Protein AF-A0AAW2TQL3-F1 (afdb_monomer)

InterPro domains:
  IPR036396 Cytochrome P450 superfamily [G3DSA:1.10.630.10] (1-137)
  IPR036396 Cytochrome P450 superfamily [SSF48264] (4-116)

Nearest PDB structures (foldseek):
  2e9x-assembly1_A  TM=3.201E-01  e=4.290E+00  Homo sapiens

Mean predicted aligned error: 8.82 Å

Structure (mmCIF, N/CA/C/O backbone):
data_AF-A0AAW2TQL3-F1
#
_entry.id   AF-A0AAW2TQL3-F1
#
loop_
_atom_site.group_PDB
_atom_site.id
_atom_site.type_symbol
_atom_site.label_atom_id
_atom_site.label_alt_id
_atom_site.label_comp_id
_atom_site.label_asym_id
_atom_site.label_entity_id
_atom_site.label_seq_id
_atom_site.pdbx_PDB_ins_code
_atom_site.Cartn_x
_atom_site.Cartn_y
_atom_site.Cartn_z
_atom_site.occupancy
_atom_site.B_iso_or_equiv
_atom_site.auth_seq_id
_atom_site.auth_comp_id
_atom_site.auth_asym_id
_atom_site.auth_atom_id
_atom_site.pdbx_PDB_model_num
ATOM 1 N N . MET A 1 1 ? 2.592 14.105 8.528 1.00 55.38 1 MET A N 1
ATOM 2 C CA . MET A 1 1 ? 2.574 13.918 9.997 1.00 55.38 1 MET A CA 1
ATOM 3 C C . MET A 1 1 ? 1.301 14.499 10.613 1.00 55.38 1 MET A C 1
ATOM 5 O O . MET A 1 1 ? 0.636 13.774 11.340 1.00 55.38 1 MET A O 1
ATOM 9 N N . GLU A 1 2 ? 0.898 15.726 10.249 1.00 66.50 2 GLU A N 1
ATOM 10 C CA . GLU A 1 2 ? -0.347 16.368 10.729 1.00 66.50 2 GLU A CA 1
ATOM 11 C C . GLU A 1 2 ? -1.609 15.514 10.580 1.00 66.50 2 GLU A C 1
ATOM 13 O O . GLU A 1 2 ? -2.335 15.351 11.555 1.00 66.50 2 GLU A O 1
ATOM 18 N N . ASN A 1 3 ? -1.836 14.885 9.420 1.00 75.50 3 ASN A N 1
ATOM 19 C CA . ASN A 1 3 ? -3.032 14.054 9.219 1.00 75.50 3 ASN A CA 1
ATOM 20 C C . ASN A 1 3 ? -3.151 12.888 10.218 1.00 75.50 3 ASN A C 1
ATOM 22 O O . ASN A 1 3 ? -4.260 12.509 10.577 1.00 75.50 3 ASN A O 1
ATOM 26 N N . HIS A 1 4 ? -2.036 12.321 10.695 1.00 80.69 4 HIS A N 1
ATOM 27 C CA . HIS A 1 4 ? -2.084 11.205 11.646 1.00 80.69 4 HIS A CA 1
ATOM 28 C C . HIS A 1 4 ? -2.408 11.674 13.065 1.00 80.69 4 HIS A C 1
ATOM 30 O O . HIS A 1 4 ? -3.177 11.014 13.755 1.00 80.69 4 HIS A O 1
ATOM 36 N N . MET A 1 5 ? -1.850 12.813 13.487 1.00 83.19 5 MET A N 1
ATOM 37 C CA . MET A 1 5 ? -2.136 13.390 14.803 1.00 83.19 5 MET A CA 1
ATOM 38 C C . MET A 1 5 ? -3.568 13.920 14.874 1.00 83.19 5 MET A C 1
ATOM 40 O O . MET A 1 5 ? -4.275 13.657 15.844 1.00 83.19 5 MET A O 1
ATOM 44 N N . LYS A 1 6 ? -4.019 14.590 13.807 1.00 86.44 6 LYS A N 1
ATOM 45 C CA . LYS A 1 6 ? -5.390 15.083 13.689 1.00 86.44 6 LYS A CA 1
ATOM 46 C C . LYS A 1 6 ? -6.408 13.951 13.835 1.00 86.44 6 LYS A C 1
ATOM 48 O O . LYS A 1 6 ? -7.356 14.084 14.592 1.00 86.44 6 LYS A O 1
ATOM 53 N N . ARG A 1 7 ? -6.151 12.793 13.216 1.00 82.81 7 ARG A N 1
ATOM 54 C CA . ARG A 1 7 ? -7.020 11.613 13.343 1.00 82.81 7 ARG A CA 1
ATOM 55 C C . ARG A 1 7 ? -7.173 11.124 14.789 1.00 82.81 7 ARG A C 1
ATOM 57 O O . ARG A 1 7 ? -8.280 10.782 15.187 1.00 82.81 7 ARG A O 1
ATOM 64 N N . LEU A 1 8 ? -6.087 11.108 15.568 1.00 87.00 8 LEU A N 1
ATOM 65 C CA . LEU A 1 8 ? -6.125 10.711 16.984 1.00 87.00 8 LEU A CA 1
ATOM 66 C C . LEU A 1 8 ? -6.941 11.702 17.820 1.00 87.00 8 LEU A C 1
ATOM 68 O O . LEU A 1 8 ? -7.726 11.289 18.670 1.00 87.00 8 LEU A O 1
ATOM 72 N N . GLN A 1 9 ? -6.755 13.000 17.571 1.00 87.94 9 GLN A N 1
ATOM 73 C CA . GLN A 1 9 ? -7.495 14.063 18.251 1.00 87.94 9 GLN A CA 1
ATOM 74 C C . GLN A 1 9 ? -8.990 13.994 17.916 1.00 87.94 9 GLN A C 1
ATOM 76 O O . GLN A 1 9 ? -9.813 13.993 18.827 1.00 87.94 9 GLN A O 1
ATOM 81 N N . ASP A 1 10 ? -9.333 13.837 16.636 1.00 89.12 10 ASP A N 1
ATOM 82 C CA . ASP A 1 10 ? -10.717 13.720 16.170 1.00 89.12 10 ASP A CA 1
ATOM 83 C C . ASP A 1 10 ? -11.418 12.482 16.767 1.00 89.12 10 ASP A C 1
ATOM 85 O O . ASP A 1 10 ? -12.587 12.545 17.155 1.00 89.12 10 ASP A O 1
ATOM 89 N N . GLU A 1 11 ? -10.719 11.346 16.876 1.00 87.50 11 GLU A N 1
ATOM 90 C CA . GLU A 1 11 ? -11.252 10.129 17.503 1.00 87.50 11 GLU A CA 1
ATOM 91 C C . GLU A 1 11 ? -11.466 10.307 19.010 1.00 87.50 11 GLU A C 1
ATOM 93 O O . GLU A 1 11 ? -12.553 10.003 19.510 1.00 87.50 11 GLU A O 1
ATOM 98 N N . ALA A 1 12 ? -10.477 10.872 19.710 1.00 90.94 12 ALA A N 1
ATOM 99 C CA . ALA A 1 12 ? -10.568 11.167 21.136 1.00 90.94 12 ALA A CA 1
ATOM 100 C C . ALA A 1 12 ? -11.747 12.101 21.440 1.00 90.94 12 ALA A C 1
ATOM 102 O O . ALA A 1 12 ? -12.523 11.833 22.355 1.00 90.94 12 ALA A O 1
ATOM 103 N N . SER A 1 13 ? -11.921 13.165 20.650 1.00 91.56 13 SER A N 1
ATOM 104 C CA . SER A 1 13 ? -13.021 14.118 20.815 1.00 91.56 13 SER A CA 1
ATOM 105 C C . SER A 1 13 ? -14.392 13.511 20.523 1.00 91.56 13 SER A C 1
ATOM 107 O O . SER A 1 13 ? -15.374 13.909 21.142 1.00 91.56 13 SER A O 1
ATOM 109 N N . ARG A 1 14 ? -14.485 12.554 19.592 1.00 91.00 14 ARG A N 1
ATOM 110 C CA . ARG A 1 14 ? -15.765 11.950 19.196 1.00 91.00 14 ARG A CA 1
ATOM 111 C C . ARG A 1 14 ? -16.207 10.806 20.108 1.00 91.00 14 ARG A C 1
ATOM 113 O O . ARG A 1 14 ? -17.403 10.656 20.336 1.00 91.00 14 ARG A O 1
ATOM 120 N N . VAL A 1 15 ? -15.275 9.969 20.562 1.00 90.31 15 VAL A N 1
ATOM 121 C CA . VAL A 1 15 ? -15.586 8.695 21.244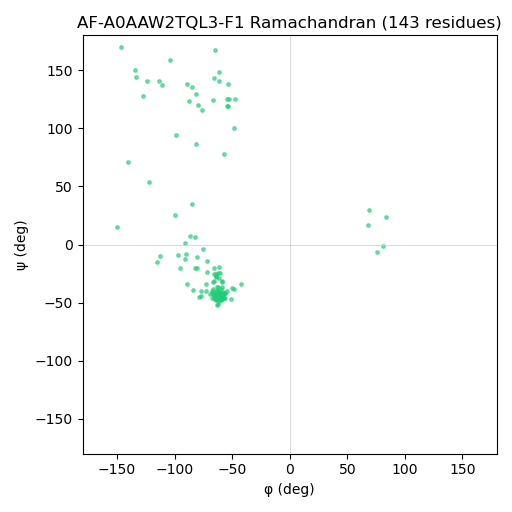 1.00 90.31 15 VAL A CA 1
ATOM 122 C C . VAL A 1 15 ? -15.127 8.692 22.710 1.00 90.31 15 VAL A C 1
ATOM 124 O O . VAL A 1 15 ? -15.561 7.853 23.493 1.00 90.31 15 VAL A O 1
ATOM 127 N N . GLY A 1 16 ? -14.274 9.638 23.115 1.00 90.75 16 GLY A N 1
ATOM 128 C CA . GLY A 1 16 ? -13.730 9.727 24.476 1.00 90.75 16 GLY A CA 1
ATOM 129 C C . GLY A 1 16 ? -12.548 8.790 24.750 1.00 90.75 16 GLY A C 1
ATOM 130 O O . GLY A 1 16 ? -11.987 8.818 25.843 1.00 90.75 16 GLY A O 1
ATOM 131 N N . TYR A 1 17 ? -12.141 7.978 23.772 1.00 88.31 17 TYR A N 1
ATOM 132 C CA . TYR A 1 17 ? -10.944 7.138 23.814 1.00 88.31 17 TYR A CA 1
ATOM 133 C C . TYR A 1 17 ? -10.331 7.004 22.413 1.00 88.31 17 TYR A C 1
ATOM 135 O O . TYR A 1 17 ? -10.933 7.416 21.424 1.00 88.31 17 TYR A O 1
ATOM 143 N N . VAL A 1 18 ? -9.127 6.431 22.335 1.00 89.94 18 VAL A N 1
ATOM 144 C CA . VAL A 1 18 ? -8.389 6.237 21.079 1.00 89.94 18 VAL A CA 1
ATOM 145 C C . VAL A 1 18 ? -7.972 4.782 20.928 1.00 89.94 18 VAL A C 1
ATOM 147 O O . VAL A 1 18 ? -7.307 4.228 21.807 1.00 89.94 18 VAL A O 1
ATOM 150 N N . GLU A 1 19 ? -8.283 4.166 19.787 1.00 89.50 19 GLU A N 1
ATOM 151 C CA . GLU A 1 19 ? -7.762 2.842 19.459 1.00 89.50 19 GLU A CA 1
ATOM 152 C C . GLU A 1 19 ? -6.330 2.943 18.901 1.00 89.50 19 GLU A C 1
ATOM 154 O O . GLU A 1 19 ? -6.086 3.011 17.690 1.00 89.50 19 GLU A O 1
ATOM 159 N N . VAL A 1 20 ? -5.347 2.950 19.806 1.00 88.75 20 VAL A N 1
ATOM 160 C CA . VAL A 1 20 ? -3.929 3.179 19.471 1.00 88.75 20 VAL A CA 1
ATOM 161 C C . VAL A 1 20 ? -3.414 2.183 18.428 1.00 88.75 20 VAL A C 1
ATOM 163 O O . VAL A 1 20 ? -2.797 2.584 17.444 1.00 88.75 20 VAL A O 1
ATOM 166 N N . MET A 1 21 ? -3.703 0.888 18.589 1.00 88.75 21 MET A N 1
ATOM 167 C CA . MET A 1 21 ? -3.196 -0.150 17.681 1.00 88.75 21 MET A CA 1
ATOM 168 C C . MET A 1 21 ? -3.732 -0.008 16.254 1.00 88.75 21 MET A C 1
ATOM 170 O O . MET A 1 21 ? -2.977 -0.186 15.297 1.00 88.75 21 MET A O 1
ATOM 174 N N . SER A 1 22 ? -5.013 0.331 16.106 1.00 87.31 22 SER A N 1
ATOM 175 C CA . SER A 1 22 ? -5.637 0.579 14.802 1.00 87.31 22 SER A CA 1
ATOM 176 C C . SER A 1 22 ? -4.994 1.784 14.114 1.00 87.31 22 SER A C 1
ATOM 178 O O . SER A 1 22 ? -4.523 1.698 12.976 1.00 87.31 22 SER A O 1
ATOM 180 N N . ASN A 1 23 ? -4.829 2.882 14.853 1.00 88.62 23 ASN A N 1
ATOM 181 C CA . ASN A 1 23 ? -4.172 4.078 14.343 1.00 88.62 23 ASN A CA 1
ATOM 182 C C . ASN A 1 23 ? -2.707 3.848 13.961 1.00 88.62 23 ASN A C 1
ATOM 184 O O . ASN A 1 23 ? -2.275 4.312 12.904 1.00 88.62 23 ASN A O 1
ATOM 188 N N . CYS A 1 24 ? -1.945 3.119 14.779 1.00 89.62 24 CYS A N 1
ATOM 189 C CA . CYS A 1 24 ? -0.561 2.770 14.474 1.00 89.62 24 CYS A CA 1
ATOM 190 C C . CYS A 1 24 ? -0.463 1.963 13.178 1.00 89.62 24 CYS A C 1
ATOM 192 O O . CYS A 1 24 ? 0.352 2.303 12.322 1.00 89.62 24 CYS A O 1
ATOM 194 N N . ARG A 1 25 ? -1.315 0.946 12.986 1.00 90.00 25 ARG A N 1
ATOM 195 C CA . ARG A 1 25 ? -1.332 0.143 11.750 1.00 90.00 25 ARG A CA 1
ATOM 196 C C . ARG A 1 25 ? -1.620 0.992 10.518 1.00 90.00 25 ARG A C 1
ATOM 198 O O . ARG A 1 25 ? -0.889 0.892 9.536 1.00 90.00 25 ARG A O 1
ATOM 205 N N . LEU A 1 26 ? -2.614 1.878 10.586 1.00 90.50 26 LEU A N 1
ATOM 206 C CA . LEU A 1 26 ? -2.929 2.788 9.482 1.00 90.50 26 LEU A CA 1
ATOM 207 C C . LEU A 1 26 ? -1.774 3.748 9.172 1.00 90.50 26 LEU A C 1
ATOM 209 O O . LEU A 1 26 ? -1.473 3.995 8.006 1.00 90.50 26 LEU A O 1
ATOM 213 N N . THR A 1 27 ? -1.114 4.284 10.199 1.00 90.88 27 THR A N 1
ATOM 214 C CA . THR A 1 27 ? 0.041 5.177 10.027 1.00 90.88 27 THR A CA 1
ATOM 215 C C . THR A 1 27 ? 1.226 4.440 9.406 1.00 90.88 27 THR A C 1
ATOM 217 O O . THR A 1 27 ? 1.803 4.927 8.437 1.00 90.88 27 THR A O 1
ATOM 220 N N . ILE A 1 28 ? 1.546 3.237 9.889 1.00 91.44 28 ILE A N 1
ATOM 221 C CA . ILE A 1 28 ? 2.607 2.392 9.323 1.00 91.44 28 ILE A CA 1
ATOM 222 C C . ILE A 1 28 ? 2.291 2.040 7.868 1.00 91.44 28 ILE A C 1
ATOM 224 O O . ILE A 1 28 ? 3.153 2.187 7.007 1.00 91.44 28 ILE A O 1
ATOM 228 N N . CYS A 1 29 ? 1.052 1.638 7.570 1.00 91.81 29 CYS A N 1
ATOM 229 C CA . CYS A 1 29 ? 0.625 1.333 6.207 1.00 91.81 29 CYS A CA 1
ATOM 230 C C . CYS A 1 29 ? 0.806 2.548 5.282 1.00 91.81 29 CYS A C 1
ATOM 232 O O . CYS A 1 29 ? 1.387 2.421 4.206 1.00 91.81 29 CYS A O 1
ATOM 234 N N . SER A 1 30 ? 0.402 3.741 5.731 1.00 92.06 30 SER A N 1
ATOM 235 C CA . SER A 1 30 ? 0.608 4.992 4.993 1.00 92.06 30 SER A CA 1
ATOM 236 C C . SER A 1 30 ? 2.086 5.283 4.719 1.00 92.06 30 SER A C 1
ATOM 238 O O . SER A 1 30 ? 2.433 5.677 3.606 1.00 92.06 30 SER A O 1
ATOM 240 N N . ILE A 1 31 ? 2.954 5.106 5.720 1.00 92.69 31 ILE A N 1
ATOM 241 C CA . ILE A 1 31 ? 4.400 5.330 5.587 1.00 92.69 31 ILE A CA 1
ATOM 242 C C . ILE A 1 31 ? 5.000 4.333 4.596 1.00 92.69 31 ILE A C 1
ATOM 244 O O . ILE A 1 31 ? 5.729 4.739 3.697 1.00 92.69 31 ILE A O 1
ATOM 248 N N . LEU A 1 32 ? 4.663 3.047 4.715 1.00 93.81 32 LEU A N 1
ATOM 249 C CA . LEU A 1 32 ? 5.156 2.010 3.810 1.00 93.81 32 LEU A CA 1
ATOM 250 C C . LEU A 1 32 ? 4.706 2.257 2.373 1.00 93.81 32 LEU A C 1
ATOM 252 O O . LEU A 1 32 ? 5.515 2.144 1.463 1.00 93.81 32 LEU A O 1
ATOM 256 N N . ILE A 1 33 ? 3.450 2.648 2.147 1.00 93.44 33 ILE A N 1
ATOM 257 C CA . ILE A 1 33 ? 2.977 2.987 0.800 1.00 93.44 33 ILE A CA 1
ATOM 258 C C . ILE A 1 33 ? 3.786 4.152 0.212 1.00 93.44 33 ILE A C 1
ATOM 260 O O . ILE A 1 33 ? 4.189 4.092 -0.951 1.00 93.44 33 ILE A O 1
ATOM 264 N N . CYS A 1 34 ? 4.058 5.177 1.021 1.00 92.88 34 CYS A N 1
ATOM 265 C CA . CYS A 1 34 ? 4.854 6.330 0.619 1.00 92.88 34 CYS A CA 1
ATOM 266 C C . CYS A 1 34 ? 6.300 5.933 0.281 1.00 92.88 34 CYS A C 1
ATOM 268 O O . CYS A 1 34 ? 6.765 6.209 -0.816 1.00 92.88 34 CYS A O 1
ATOM 270 N N . LEU A 1 35 ? 6.994 5.219 1.171 1.00 94.94 35 LEU A N 1
ATOM 271 C CA . LEU A 1 35 ? 8.388 4.812 0.955 1.00 94.94 35 LEU A CA 1
ATOM 272 C C . LEU A 1 35 ? 8.531 3.793 -0.181 1.00 94.94 35 LEU A C 1
ATOM 274 O O . LEU A 1 35 ? 9.472 3.856 -0.970 1.00 94.94 35 LEU A O 1
ATOM 278 N N . CYS A 1 36 ? 7.603 2.840 -0.273 1.00 95.31 36 CYS A N 1
ATOM 279 C CA . CYS A 1 36 ? 7.698 1.769 -1.251 1.00 95.31 36 CYS A CA 1
ATOM 280 C C . CYS A 1 36 ? 7.305 2.229 -2.651 1.00 95.31 36 CYS A C 1
ATOM 282 O O . CYS A 1 36 ? 7.994 1.888 -3.606 1.00 95.31 36 CYS A O 1
ATOM 284 N N . PHE A 1 37 ? 6.214 2.986 -2.779 1.00 95.25 37 PHE A N 1
ATOM 285 C CA . PHE A 1 37 ? 5.636 3.329 -4.079 1.00 95.25 37 PHE A CA 1
ATOM 286 C C . PHE A 1 37 ? 5.748 4.813 -4.429 1.00 95.25 37 PHE A C 1
ATOM 288 O O . PHE A 1 37 ? 5.453 5.182 -5.557 1.00 95.25 37 PHE A O 1
ATOM 295 N N . GLY A 1 38 ? 6.148 5.679 -3.498 1.00 94.25 38 GLY A N 1
ATOM 296 C CA . GLY A 1 38 ? 6.261 7.117 -3.743 1.00 94.25 38 GLY A CA 1
ATOM 297 C C . GLY A 1 38 ? 4.924 7.822 -3.959 1.00 94.25 38 GLY A C 1
ATOM 298 O O . GLY A 1 38 ? 4.908 8.927 -4.497 1.00 94.25 38 GLY A O 1
ATOM 299 N N . VAL A 1 39 ? 3.803 7.197 -3.578 1.00 92.50 39 VAL A N 1
ATOM 300 C CA . VAL A 1 39 ? 2.441 7.699 -3.821 1.00 92.50 39 VAL A CA 1
ATOM 301 C C . VAL A 1 39 ? 1.791 8.130 -2.512 1.00 92.50 39 VAL A C 1
ATOM 303 O O . VAL A 1 39 ? 1.838 7.410 -1.513 1.00 92.50 39 VAL A O 1
ATOM 306 N N . LYS A 1 40 ? 1.111 9.277 -2.533 1.00 89.81 40 LYS A N 1
ATOM 307 C CA . LYS A 1 40 ? 0.208 9.699 -1.465 1.00 89.81 40 LYS A CA 1
ATOM 308 C C . LYS A 1 40 ? -1.183 9.138 -1.732 1.00 89.81 40 LYS A C 1
ATOM 310 O O . LYS A 1 40 ? -1.775 9.354 -2.787 1.00 89.81 40 LYS A O 1
ATOM 315 N N . VAL A 1 41 ? -1.706 8.391 -0.767 1.00 88.00 41 VAL A N 1
ATOM 316 C CA . VAL A 1 41 ? -3.000 7.712 -0.880 1.00 88.00 41 VAL A CA 1
ATOM 317 C C . VAL A 1 41 ? -3.980 8.325 0.117 1.00 88.00 41 VAL A C 1
ATOM 319 O O . VAL A 1 41 ? -3.606 8.667 1.236 1.00 88.00 41 VAL A O 1
ATOM 322 N N . SER A 1 42 ? -5.239 8.479 -0.294 1.00 89.75 42 SER A N 1
ATOM 323 C CA . SER A 1 42 ? -6.319 8.950 0.577 1.00 89.75 42 SER A CA 1
ATOM 324 C C . SER A 1 42 ? -6.538 8.000 1.757 1.00 89.75 42 SER A C 1
ATOM 326 O O . SER A 1 42 ? -6.402 6.784 1.611 1.00 89.75 42 SER A O 1
ATOM 328 N N . GLU A 1 43 ? -6.959 8.529 2.905 1.00 85.69 43 GLU A N 1
ATOM 329 C CA . GLU A 1 43 ? -7.119 7.737 4.131 1.00 85.69 43 GLU A CA 1
ATOM 330 C C . GLU A 1 43 ? -8.054 6.529 3.956 1.00 85.69 43 GLU A C 1
ATOM 332 O O . GLU A 1 43 ? -7.717 5.424 4.381 1.00 85.69 43 GLU A O 1
ATOM 337 N N . ASP A 1 44 ? -9.178 6.696 3.257 1.00 89.19 44 ASP A N 1
ATOM 338 C CA . ASP A 1 44 ? -10.132 5.603 3.024 1.00 89.19 44 ASP A CA 1
ATOM 339 C C . ASP A 1 44 ? -9.521 4.462 2.208 1.00 89.19 44 ASP A C 1
ATOM 341 O O . ASP A 1 44 ? -9.743 3.284 2.483 1.00 89.19 44 ASP A O 1
ATOM 345 N N . ARG A 1 45 ? -8.663 4.799 1.243 1.00 90.81 45 ARG A N 1
ATOM 346 C CA . ARG A 1 45 ? -7.931 3.801 0.459 1.00 90.81 45 ARG A CA 1
ATOM 347 C C . ARG A 1 45 ? -6.829 3.140 1.283 1.00 90.81 45 ARG A C 1
ATOM 349 O O . ARG A 1 45 ? -6.600 1.949 1.104 1.00 90.81 45 ARG A O 1
ATOM 356 N N . ILE A 1 46 ? -6.185 3.866 2.202 1.00 91.81 46 ILE A N 1
ATOM 357 C CA . ILE A 1 46 ? -5.218 3.281 3.143 1.00 91.81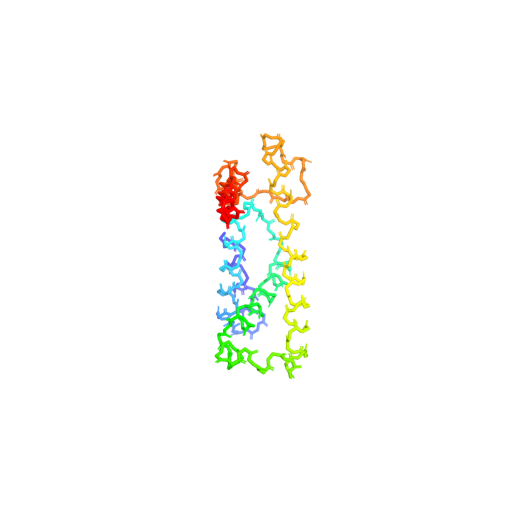 46 ILE A CA 1
ATOM 358 C C . ILE A 1 46 ? -5.910 2.249 4.040 1.00 91.81 46 ILE A C 1
ATOM 360 O O . ILE A 1 46 ? -5.356 1.173 4.221 1.00 91.81 46 ILE A O 1
ATOM 364 N N . LYS A 1 47 ? -7.127 2.516 4.536 1.00 92.25 47 LYS A N 1
ATOM 365 C CA . LYS A 1 47 ? -7.904 1.543 5.332 1.00 92.25 47 LYS A CA 1
ATOM 366 C C . LYS A 1 47 ? -8.181 0.252 4.557 1.00 92.25 47 LYS A C 1
ATOM 368 O O . LYS A 1 47 ? -8.006 -0.838 5.092 1.00 92.25 47 LYS A O 1
ATOM 373 N N . VAL A 1 48 ? -8.550 0.365 3.278 1.00 94.44 48 VAL A N 1
ATOM 374 C CA . VAL A 1 48 ? -8.755 -0.807 2.408 1.00 94.44 48 VAL A CA 1
ATOM 375 C C . VAL A 1 48 ? -7.451 -1.584 2.210 1.00 94.44 48 VAL A C 1
ATOM 377 O O . VAL A 1 48 ? -7.437 -2.807 2.350 1.00 94.44 48 VAL A O 1
ATOM 380 N N . ILE A 1 49 ? -6.348 -0.890 1.915 1.00 94.00 49 ILE A N 1
ATOM 381 C CA . ILE A 1 49 ? -5.040 -1.527 1.713 1.00 94.00 49 ILE A CA 1
ATOM 382 C C . ILE A 1 49 ? -4.553 -2.194 3.007 1.00 94.00 49 ILE A C 1
ATOM 384 O O . ILE A 1 49 ? -4.099 -3.334 2.952 1.00 94.00 49 ILE A O 1
ATOM 388 N N . GLU A 1 50 ? -4.678 -1.531 4.159 1.00 94.25 50 GLU A N 1
ATOM 389 C CA . GLU A 1 50 ? -4.300 -2.072 5.471 1.00 94.25 50 GLU A CA 1
ATOM 390 C C . GLU A 1 50 ? -5.073 -3.353 5.778 1.00 94.25 50 GLU A C 1
ATOM 392 O O . GLU A 1 50 ? -4.447 -4.361 6.100 1.00 94.25 50 GLU A O 1
ATOM 397 N N . SER A 1 51 ? -6.392 -3.364 5.566 1.00 94.19 51 SER A N 1
ATOM 398 C CA . SER A 1 51 ? -7.213 -4.560 5.770 1.00 94.19 51 SER A CA 1
ATOM 399 C C . SER A 1 51 ? -6.763 -5.720 4.881 1.00 94.19 51 SER A C 1
ATOM 401 O O . SER A 1 51 ? -6.627 -6.844 5.358 1.00 94.19 51 SER A O 1
ATOM 403 N N . VAL A 1 52 ? -6.500 -5.465 3.594 1.00 94.12 52 VAL A N 1
ATOM 404 C CA . VAL A 1 52 ? -6.057 -6.512 2.660 1.00 94.12 52 VAL A CA 1
ATOM 405 C C . VAL A 1 52 ? -4.655 -7.012 3.012 1.00 94.12 52 VAL A C 1
ATOM 407 O O . VAL A 1 52 ? -4.410 -8.215 2.979 1.00 94.12 52 VAL A O 1
ATOM 410 N N . LEU A 1 53 ? -3.725 -6.122 3.368 1.00 90.94 53 LEU A N 1
ATOM 411 C CA . LEU A 1 53 ? -2.370 -6.508 3.769 1.00 90.94 53 LEU A CA 1
ATOM 412 C C . LEU A 1 53 ? -2.366 -7.284 5.087 1.00 90.94 53 LEU A C 1
ATOM 414 O O . LEU A 1 53 ? -1.639 -8.269 5.204 1.00 90.94 53 LEU A O 1
ATOM 418 N N . LYS A 1 54 ? -3.209 -6.898 6.046 1.00 90.88 54 LYS A N 1
ATOM 419 C CA . LYS A 1 54 ? -3.417 -7.632 7.295 1.00 90.88 54 LYS A CA 1
ATOM 420 C C . LYS A 1 54 ? -3.921 -9.048 7.022 1.00 90.88 54 LYS A C 1
ATOM 422 O O . LYS A 1 54 ? -3.363 -10.001 7.562 1.00 90.88 54 LYS A O 1
ATOM 427 N N . ASP A 1 55 ? -4.913 -9.201 6.147 1.00 90.81 55 ASP A N 1
ATOM 428 C CA . ASP A 1 55 ? -5.416 -10.516 5.744 1.00 90.81 55 ASP A CA 1
ATOM 429 C C . ASP A 1 55 ? -4.329 -11.346 5.054 1.00 90.81 55 ASP A C 1
ATOM 431 O O . ASP A 1 55 ? -4.192 -12.536 5.338 1.00 90.81 55 ASP A O 1
ATOM 435 N N . VAL A 1 56 ? -3.520 -10.731 4.180 1.00 87.50 56 VAL A N 1
ATOM 436 C CA . VAL A 1 56 ? -2.380 -11.400 3.531 1.00 87.50 56 VAL A CA 1
ATOM 437 C C . VAL A 1 56 ? -1.392 -11.900 4.576 1.00 87.50 56 VAL A C 1
ATOM 439 O O . VAL A 1 56 ? -1.040 -13.075 4.529 1.00 87.50 56 VAL A O 1
ATOM 442 N N . MET A 1 57 ? -1.008 -11.066 5.548 1.00 85.50 57 MET A N 1
ATOM 443 C CA . MET A 1 57 ? -0.109 -11.468 6.634 1.00 85.50 57 MET A CA 1
ATOM 444 C C . MET A 1 57 ? -0.667 -12.665 7.413 1.00 85.50 57 MET A C 1
ATOM 446 O O . MET A 1 57 ? 0.049 -13.644 7.615 1.00 85.50 57 MET A O 1
ATOM 450 N N . LEU A 1 58 ? -1.954 -12.634 7.778 1.00 85.12 58 LEU A N 1
ATOM 451 C CA . LEU A 1 58 ? -2.637 -13.732 8.479 1.00 85.12 58 LEU A CA 1
ATOM 452 C C . LEU A 1 58 ? -2.762 -15.006 7.626 1.00 85.12 58 LEU A C 1
ATOM 454 O O . LEU A 1 58 ? -2.772 -16.128 8.148 1.00 85.12 58 LEU A O 1
ATOM 458 N N . ALA A 1 59 ? -2.886 -14.858 6.308 1.00 77.62 59 ALA A N 1
ATOM 459 C CA . ALA A 1 59 ? -2.932 -15.976 5.378 1.00 77.62 59 ALA A CA 1
ATOM 460 C C . ALA A 1 59 ? -1.559 -16.638 5.217 1.00 77.62 59 ALA A C 1
ATOM 462 O O . ALA A 1 59 ? -1.511 -17.866 5.190 1.00 77.62 59 ALA A O 1
ATOM 463 N N . THR A 1 60 ? -0.484 -15.841 5.169 1.00 68.94 60 THR A N 1
ATOM 464 C CA . THR A 1 60 ? 0.911 -16.289 5.026 1.00 68.94 60 THR A CA 1
ATOM 465 C C . THR A 1 60 ? 1.560 -16.766 6.320 1.00 68.94 60 THR A C 1
ATOM 467 O O . THR A 1 60 ? 2.641 -17.345 6.262 1.00 68.94 60 THR A O 1
ATOM 470 N N . THR A 1 61 ? 0.935 -16.542 7.483 1.00 65.69 61 THR A N 1
ATOM 471 C CA . THR A 1 61 ? 1.361 -17.189 8.730 1.00 65.69 61 THR A CA 1
ATOM 472 C C . THR A 1 61 ? 1.419 -18.699 8.495 1.00 65.69 61 THR A C 1
ATOM 474 O O . THR A 1 61 ? 0.397 -19.242 8.060 1.00 65.69 61 THR A O 1
ATOM 477 N N . PRO A 1 62 ? 2.559 -19.366 8.769 1.00 56.84 62 PRO A N 1
ATOM 478 C CA . PRO A 1 62 ? 2.737 -20.775 8.453 1.00 56.84 62 PRO A CA 1
ATOM 479 C C . PRO A 1 62 ? 1.606 -21.585 9.077 1.00 56.84 62 PRO A C 1
ATOM 481 O O . PRO A 1 62 ? 1.395 -21.557 10.293 1.00 56.84 62 PRO A O 1
ATOM 484 N N . LYS A 1 63 ? 0.829 -22.257 8.229 1.00 58.50 63 LYS A N 1
ATOM 485 C CA . LYS A 1 63 ? -0.265 -23.127 8.669 1.00 58.50 63 LYS A CA 1
ATOM 486 C C . LYS A 1 63 ? 0.188 -24.574 8.523 1.00 58.50 63 LYS A C 1
ATOM 488 O O . LYS A 1 63 ? 1.049 -24.893 7.713 1.00 58.50 63 LYS A O 1
ATOM 493 N N . LEU A 1 64 ? -0.456 -25.479 9.258 1.00 48.78 64 LEU A N 1
ATOM 494 C CA . LEU A 1 64 ? -0.224 -26.930 9.187 1.00 48.78 64 LEU A CA 1
ATOM 495 C C . LEU A 1 64 ? -0.050 -27.520 7.754 1.00 48.78 64 LEU A C 1
ATOM 497 O O . LEU A 1 64 ? 0.748 -28.444 7.609 1.00 48.78 64 LEU A O 1
ATOM 501 N N . PRO A 1 65 ? -0.717 -27.016 6.685 1.00 52.78 65 PRO A N 1
ATOM 502 C CA . PRO A 1 65 ? -0.510 -27.489 5.312 1.00 52.78 65 PRO A CA 1
ATOM 503 C C . PRO A 1 65 ? 0.896 -27.249 4.743 1.00 52.78 65 PRO A C 1
ATOM 505 O O . PRO A 1 65 ? 1.311 -28.018 3.880 1.00 52.78 65 PRO A O 1
ATOM 508 N N . ASP A 1 66 ? 1.639 -26.247 5.229 1.00 57.38 66 ASP A N 1
ATOM 509 C CA . ASP A 1 66 ? 3.024 -25.980 4.801 1.00 57.38 66 ASP A CA 1
ATOM 510 C C . ASP A 1 66 ? 3.976 -27.116 5.219 1.00 57.38 66 ASP A C 1
ATOM 512 O O . ASP A 1 66 ? 5.030 -27.311 4.617 1.00 57.38 66 ASP A O 1
ATOM 516 N N . PHE A 1 67 ? 3.566 -27.919 6.208 1.00 56.81 67 PHE A N 1
ATOM 517 C CA . PHE A 1 67 ? 4.293 -29.089 6.699 1.00 56.81 67 PHE A CA 1
ATOM 518 C C 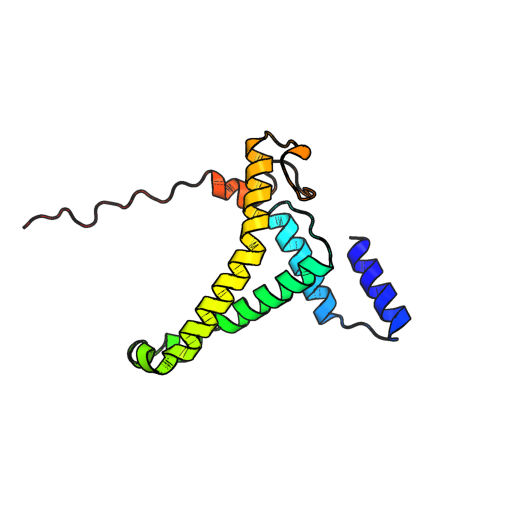. PHE A 1 67 ? 3.804 -30.415 6.086 1.00 56.81 67 PHE A C 1
ATOM 520 O O . PHE A 1 67 ? 4.440 -31.446 6.290 1.00 56.81 67 PHE A O 1
ATOM 527 N N . LEU A 1 68 ? 2.686 -30.423 5.341 1.00 56.50 68 LEU A N 1
ATOM 528 C CA . LEU A 1 68 ? 2.047 -31.642 4.816 1.00 56.50 68 LEU A CA 1
ATOM 529 C C . LEU A 1 68 ? 1.520 -31.451 3.374 1.00 56.50 68 LEU A C 1
ATOM 531 O O . LEU A 1 68 ? 0.304 -31.468 3.144 1.00 56.50 68 LEU A O 1
ATOM 535 N N . PRO A 1 69 ? 2.411 -31.348 2.365 1.00 60.44 69 PRO A N 1
ATOM 536 C CA . PRO A 1 69 ? 2.038 -31.124 0.961 1.00 60.44 69 PRO A CA 1
ATOM 537 C C . PRO A 1 69 ? 1.176 -32.250 0.361 1.00 60.44 69 PRO A C 1
ATOM 539 O O . PRO A 1 69 ? 0.448 -32.033 -0.609 1.00 60.44 69 PRO A O 1
ATOM 542 N N . VAL A 1 70 ? 1.181 -33.441 0.964 1.00 63.47 70 VAL A N 1
ATOM 543 C CA . VAL A 1 70 ? 0.337 -34.579 0.557 1.00 63.47 70 VAL A CA 1
ATOM 544 C C . VAL A 1 70 ? -1.161 -34.296 0.771 1.00 63.47 70 VAL A C 1
ATOM 546 O O . VAL A 1 70 ? -1.998 -34.824 0.042 1.00 63.47 70 VAL A O 1
ATOM 549 N N . LEU A 1 71 ? -1.522 -33.407 1.705 1.00 60.88 71 LEU A N 1
ATOM 550 C CA . LEU A 1 71 ? -2.918 -33.063 2.011 1.00 60.88 71 LEU A CA 1
ATOM 551 C C . LEU A 1 71 ? -3.453 -31.870 1.195 1.00 60.88 71 LEU A C 1
ATOM 553 O O . LEU A 1 71 ? -4.623 -31.509 1.323 1.00 60.88 71 LEU A O 1
ATOM 557 N N . THR A 1 72 ? -2.649 -31.283 0.302 1.00 63.97 72 THR A N 1
ATOM 558 C CA . THR A 1 72 ? -3.052 -30.168 -0.582 1.00 63.97 72 THR A CA 1
ATOM 559 C C . THR A 1 72 ? -4.386 -30.393 -1.331 1.00 63.97 72 THR A C 1
ATOM 561 O O . THR A 1 72 ? -5.173 -29.444 -1.425 1.00 63.97 72 THR A O 1
ATOM 564 N N . PRO A 1 73 ? -4.732 -31.611 -1.817 1.00 66.94 73 PRO A N 1
ATOM 565 C CA . PRO A 1 73 ? -6.023 -31.865 -2.465 1.00 66.94 73 PRO A CA 1
ATOM 566 C C . PRO A 1 73 ? -7.237 -31.696 -1.537 1.00 66.94 73 PRO A C 1
ATOM 568 O O . PRO A 1 73 ? -8.318 -31.357 -2.018 1.00 66.94 73 PRO A O 1
ATOM 571 N N . LEU A 1 74 ? -7.071 -31.896 -0.225 1.00 67.25 74 LEU A N 1
ATOM 572 C CA . LEU A 1 74 ? -8.131 -31.760 0.784 1.00 67.25 74 LEU A CA 1
ATOM 573 C C . LEU A 1 74 ? -8.373 -30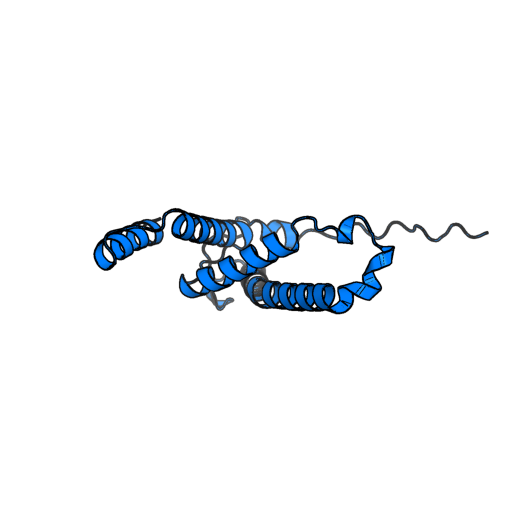.290 1.173 1.00 67.25 74 LEU A C 1
ATOM 575 O O . LEU A 1 74 ? -9.467 -29.928 1.601 1.00 67.25 74 LEU A O 1
ATOM 579 N N . PHE A 1 75 ? -7.400 -29.406 0.929 1.00 70.88 75 PHE A N 1
ATOM 580 C CA . PHE A 1 75 ? -7.463 -27.982 1.280 1.00 70.88 75 PHE A CA 1
ATOM 581 C C . PHE A 1 75 ? -7.828 -27.057 0.106 1.00 70.88 75 PHE A C 1
ATOM 583 O O . PHE A 1 75 ? -7.543 -25.858 0.138 1.00 70.88 75 PHE A O 1
ATOM 590 N N . ARG A 1 76 ? -8.530 -27.564 -0.920 1.00 76.38 76 ARG A N 1
ATOM 591 C CA . ARG A 1 76 ? -8.963 -26.774 -2.098 1.00 76.38 76 ARG A CA 1
ATOM 592 C C . ARG A 1 76 ? -9.665 -25.458 -1.742 1.00 76.38 76 ARG A C 1
ATOM 594 O O . ARG A 1 76 ? -9.448 -24.456 -2.418 1.00 76.38 76 ARG A O 1
ATOM 601 N N . ARG A 1 77 ? -10.485 -25.438 -0.682 1.00 79.88 77 ARG A N 1
ATOM 602 C CA . ARG A 1 77 ? -11.167 -24.216 -0.209 1.00 79.88 77 ARG A CA 1
ATOM 603 C C . ARG A 1 77 ? -10.185 -23.167 0.322 1.00 79.88 77 ARG A C 1
ATOM 605 O O . ARG A 1 77 ? -10.327 -21.999 -0.021 1.00 79.88 77 ARG A O 1
ATOM 612 N N . GLN A 1 78 ? -9.171 -23.583 1.082 1.00 78.25 78 GLN A N 1
ATOM 613 C CA . GLN A 1 78 ? -8.128 -22.690 1.603 1.00 78.25 78 GLN A CA 1
ATOM 614 C C . GLN A 1 78 ? -7.277 -22.118 0.466 1.00 78.25 78 GLN A C 1
ATOM 616 O O . GLN A 1 78 ? -7.042 -20.916 0.410 1.00 78.25 78 GLN A O 1
ATOM 621 N N . VAL A 1 79 ? -6.902 -22.957 -0.506 1.00 79.00 79 VAL A N 1
ATOM 622 C CA . VAL A 1 79 ? -6.183 -22.512 -1.710 1.00 79.00 79 VAL A CA 1
ATOM 623 C C . VAL A 1 79 ? -7.018 -21.514 -2.517 1.00 79.00 79 VAL A C 1
ATOM 625 O O . VAL A 1 79 ? -6.485 -20.515 -2.997 1.00 79.00 79 VAL A O 1
ATOM 628 N N . LYS A 1 80 ? -8.330 -21.749 -2.663 1.00 84.88 80 LYS A N 1
ATOM 629 C CA . LYS A 1 80 ? -9.236 -20.807 -3.336 1.00 84.88 80 LYS A CA 1
ATOM 630 C C . LYS A 1 80 ? -9.286 -19.462 -2.602 1.00 84.88 80 LYS A C 1
ATOM 632 O O . LYS A 1 80 ? -9.087 -18.436 -3.243 1.00 84.88 80 LYS A O 1
ATOM 637 N N . ALA A 1 81 ? -9.465 -19.472 -1.281 1.00 86.88 81 ALA A N 1
ATOM 638 C CA . ALA A 1 81 ? -9.470 -18.258 -0.465 1.00 86.88 81 ALA A CA 1
ATOM 639 C C . ALA A 1 81 ? -8.136 -17.492 -0.553 1.00 86.88 81 ALA A C 1
ATOM 641 O O . ALA A 1 81 ? -8.131 -16.278 -0.739 1.00 86.88 81 ALA A O 1
ATOM 642 N N . ALA A 1 82 ? -7.000 -18.196 -0.519 1.00 85.00 82 ALA A N 1
ATOM 643 C CA . ALA A 1 82 ? -5.679 -17.591 -0.690 1.00 85.00 82 ALA A CA 1
ATOM 644 C C . ALA A 1 82 ? -5.501 -16.956 -2.080 1.00 85.00 82 ALA A C 1
ATOM 646 O O . ALA A 1 82 ? -4.960 -15.857 -2.195 1.00 85.00 82 ALA A O 1
ATOM 647 N N . LYS A 1 83 ? -5.996 -17.602 -3.146 1.00 84.94 83 LYS A N 1
ATOM 648 C CA . LYS A 1 83 ? -5.991 -17.032 -4.505 1.00 84.94 83 LYS A CA 1
ATOM 649 C C . LYS A 1 83 ? -6.865 -15.783 -4.612 1.00 84.94 83 LYS A C 1
ATOM 651 O O . LYS A 1 83 ? -6.446 -14.803 -5.222 1.00 84.94 83 LYS A O 1
ATOM 656 N N . GLU A 1 84 ? -8.057 -15.801 -4.020 1.00 92.38 84 GLU A N 1
ATOM 657 C CA . GLU A 1 84 ? -8.951 -14.637 -3.986 1.00 92.38 84 GLU A CA 1
ATOM 658 C C . GLU A 1 84 ? -8.323 -13.472 -3.216 1.00 92.38 84 GLU A C 1
ATOM 660 O O . GLU A 1 84 ? -8.352 -12.334 -3.681 1.00 92.38 84 GLU A O 1
ATOM 665 N N . LEU A 1 85 ? -7.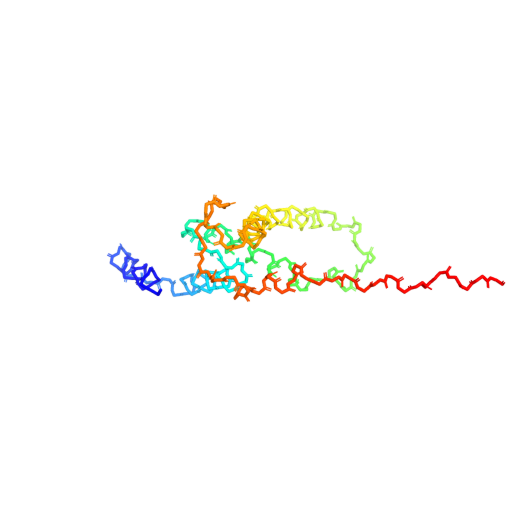685 -13.754 -2.081 1.00 91.94 85 LEU A N 1
ATOM 666 C CA . LEU A 1 85 ? -6.958 -12.756 -1.308 1.00 91.94 85 LEU A CA 1
ATOM 667 C C . LEU A 1 85 ? -5.761 -12.193 -2.082 1.00 91.94 85 LEU A C 1
ATOM 669 O O . LEU A 1 85 ? -5.569 -10.979 -2.124 1.00 91.94 85 LEU A O 1
ATOM 673 N N . ARG A 1 86 ? -4.999 -13.051 -2.770 1.00 88.56 86 ARG A N 1
ATOM 674 C CA . ARG A 1 86 ? -3.903 -12.615 -3.643 1.00 88.56 86 ARG A CA 1
ATOM 675 C C . ARG A 1 86 ? -4.405 -11.705 -4.762 1.00 88.56 86 ARG A C 1
ATOM 677 O O . ARG A 1 86 ? -3.740 -10.724 -5.081 1.00 88.56 86 ARG A O 1
ATOM 684 N N . ARG A 1 87 ? -5.580 -11.994 -5.328 1.00 93.62 87 ARG A N 1
ATOM 685 C CA . ARG A 1 87 ? -6.224 -11.123 -6.317 1.00 93.62 87 ARG A CA 1
ATOM 686 C C . ARG A 1 87 ? -6.563 -9.758 -5.715 1.00 93.62 87 ARG A C 1
ATOM 688 O O . ARG A 1 87 ? -6.121 -8.758 -6.263 1.00 93.62 87 ARG A O 1
ATOM 695 N N . LYS A 1 88 ? -7.236 -9.712 -4.557 1.00 95.06 88 LYS A N 1
ATOM 696 C CA . LYS A 1 88 ? -7.543 -8.448 -3.854 1.00 95.06 88 LYS A CA 1
ATOM 697 C C . LYS A 1 88 ? -6.283 -7.629 -3.560 1.00 95.06 88 LYS A C 1
ATOM 699 O O . LYS A 1 88 ? -6.276 -6.416 -3.749 1.00 95.06 88 LYS A O 1
ATOM 704 N N . GLN A 1 89 ? -5.207 -8.292 -3.132 1.00 93.56 89 GLN A N 1
ATOM 705 C CA . GLN A 1 89 ? -3.916 -7.647 -2.894 1.00 93.56 89 GLN A CA 1
ATOM 706 C C . GLN A 1 89 ? -3.359 -7.004 -4.169 1.00 93.56 89 GLN A C 1
ATOM 708 O O . GLN A 1 89 ? -2.920 -5.855 -4.135 1.00 93.56 89 GLN A O 1
ATOM 713 N N . LEU A 1 90 ? -3.385 -7.721 -5.296 1.00 94.19 90 LEU A N 1
ATOM 714 C CA . LEU A 1 90 ? -2.933 -7.185 -6.579 1.00 94.19 90 LEU A CA 1
ATOM 715 C C . LEU A 1 90 ? -3.815 -6.026 -7.051 1.00 94.19 90 LEU A C 1
ATOM 717 O O . LEU A 1 90 ? -3.274 -4.996 -7.443 1.00 94.19 90 LEU A O 1
ATOM 721 N N . ASP A 1 91 ? -5.137 -6.147 -6.943 1.00 95.19 91 ASP A N 1
ATOM 722 C CA . ASP A 1 91 ? -6.080 -5.093 -7.334 1.00 95.19 91 ASP A CA 1
ATOM 723 C C . ASP A 1 91 ? -5.827 -3.783 -6.560 1.00 95.19 91 ASP A C 1
ATOM 725 O O . ASP A 1 91 ? -5.981 -2.694 -7.111 1.00 95.19 91 ASP A O 1
ATOM 729 N N . CYS A 1 92 ? -5.363 -3.873 -5.307 1.00 92.88 92 CYS A N 1
ATOM 730 C CA . CYS A 1 92 ? -4.994 -2.706 -4.505 1.00 92.88 92 CYS A CA 1
ATOM 731 C C . CYS A 1 92 ? -3.616 -2.121 -4.862 1.00 92.88 92 CYS A C 1
ATOM 733 O O . CYS A 1 92 ? -3.471 -0.900 -4.944 1.00 92.88 92 CYS A O 1
ATOM 735 N N . LEU A 1 93 ? -2.594 -2.970 -5.034 1.00 93.50 93 LEU A N 1
ATOM 736 C CA . LEU A 1 93 ? -1.194 -2.534 -5.148 1.00 93.50 93 LEU A CA 1
ATOM 737 C C . LEU A 1 93 ? -0.757 -2.227 -6.585 1.00 93.50 93 LEU A C 1
ATOM 739 O O . LEU A 1 93 ? 0.037 -1.314 -6.804 1.00 93.50 93 LEU A O 1
ATOM 743 N N . VAL A 1 94 ? -1.276 -2.953 -7.578 1.00 95.25 94 VAL A N 1
ATOM 744 C CA . VAL A 1 94 ? -0.907 -2.766 -8.990 1.00 95.25 94 VAL A CA 1
ATOM 745 C C . VAL A 1 94 ? -1.170 -1.337 -9.482 1.00 95.25 94 VAL A C 1
ATOM 747 O O . VAL A 1 94 ? -0.299 -0.802 -10.169 1.00 95.25 94 VAL A O 1
ATOM 750 N N . PRO A 1 95 ? -2.287 -0.666 -9.131 1.00 94.44 95 PRO A N 1
ATOM 751 C CA . PRO A 1 95 ? -2.485 0.736 -9.493 1.00 94.44 95 PRO A CA 1
ATOM 752 C C . PRO A 1 95 ? -1.395 1.669 -8.946 1.00 94.44 95 PRO A C 1
ATOM 754 O O . PRO A 1 95 ? -0.987 2.589 -9.647 1.00 94.44 95 PRO A O 1
ATOM 757 N N . LEU A 1 96 ? -0.883 1.416 -7.734 1.00 94.88 96 LEU A N 1
ATOM 758 C CA . LEU A 1 96 ? 0.198 2.215 -7.140 1.00 94.88 96 LEU A CA 1
ATOM 759 C C . LEU A 1 96 ? 1.490 2.066 -7.949 1.00 94.88 96 LEU A C 1
ATOM 761 O O . LEU A 1 96 ? 2.125 3.060 -8.291 1.00 94.88 96 LEU A O 1
ATOM 765 N N . ILE A 1 97 ? 1.827 0.826 -8.316 1.00 95.50 97 ILE A N 1
ATOM 766 C CA . ILE A 1 97 ? 3.010 0.507 -9.127 1.00 95.50 97 ILE A CA 1
ATOM 767 C C . ILE A 1 97 ? 2.894 1.135 -10.517 1.00 95.50 97 ILE A C 1
ATOM 769 O O . ILE A 1 97 ? 3.839 1.758 -10.987 1.00 95.50 97 ILE A O 1
ATOM 773 N N . ARG A 1 98 ? 1.737 0.995 -11.177 1.00 94.94 98 ARG A N 1
ATOM 774 C CA . ARG A 1 98 ? 1.504 1.551 -12.520 1.00 94.94 98 ARG A CA 1
ATOM 775 C C . ARG A 1 98 ? 1.595 3.071 -12.531 1.00 94.94 98 ARG A C 1
ATOM 777 O O . ARG A 1 98 ? 2.255 3.619 -13.406 1.00 94.94 98 ARG A O 1
ATOM 784 N N . ASN A 1 99 ? 0.987 3.732 -11.547 1.00 94.50 99 ASN A 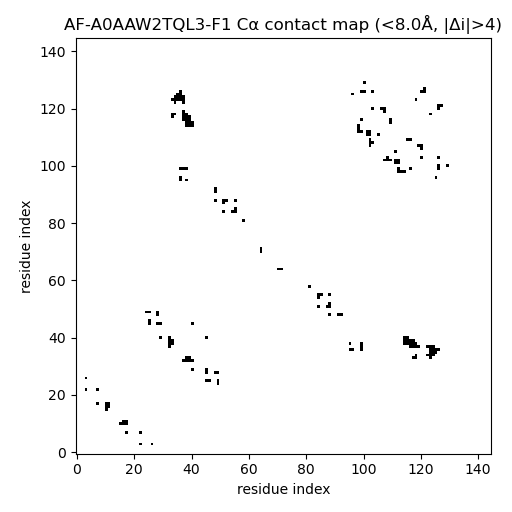N 1
ATOM 785 C CA . ASN A 1 99 ? 1.069 5.184 -11.426 1.00 94.50 99 ASN A CA 1
ATOM 786 C C . ASN A 1 99 ? 2.511 5.625 -11.187 1.00 94.50 99 ASN A C 1
ATOM 788 O O . ASN A 1 99 ? 2.990 6.516 -11.879 1.00 94.50 99 ASN A O 1
ATOM 792 N N . ARG A 1 100 ? 3.241 4.965 -10.279 1.00 95.81 100 ARG A N 1
ATOM 793 C CA . ARG A 1 100 ? 4.649 5.302 -10.057 1.00 95.81 100 ARG A CA 1
ATOM 794 C C . ARG A 1 100 ? 5.506 5.075 -11.303 1.00 95.81 100 ARG A C 1
ATOM 796 O O . ARG A 1 100 ? 6.320 5.927 -11.634 1.00 95.81 100 ARG A O 1
ATOM 803 N N . LYS A 1 101 ? 5.285 3.979 -12.029 1.00 95.12 101 LYS A N 1
ATOM 804 C CA . LYS A 1 101 ? 5.989 3.689 -13.282 1.00 95.12 101 LYS A CA 1
ATOM 805 C C . LYS A 1 101 ? 5.761 4.779 -14.335 1.00 95.12 101 LYS A C 1
ATOM 807 O O . LYS A 1 101 ? 6.730 5.286 -14.883 1.00 95.12 101 LYS A O 1
ATOM 812 N N . ALA A 1 102 ? 4.513 5.203 -14.544 1.00 94.75 102 ALA A N 1
ATOM 813 C CA . ALA A 1 102 ? 4.196 6.296 -15.467 1.00 94.75 102 ALA A CA 1
ATOM 814 C C . ALA A 1 102 ? 4.839 7.633 -15.039 1.00 94.75 102 ALA A C 1
ATOM 816 O O . ALA A 1 102 ? 5.315 8.397 -15.879 1.00 94.75 102 ALA A O 1
ATOM 817 N N . PHE A 1 103 ? 4.921 7.907 -13.730 1.00 95.69 103 PHE A N 1
ATOM 818 C CA . PHE A 1 103 ? 5.643 9.075 -13.214 1.00 95.69 103 PHE A CA 1
ATOM 819 C C . PHE A 1 103 ? 7.134 9.022 -13.564 1.00 95.69 103 PHE A C 1
ATOM 821 O O . PHE A 1 103 ? 7.680 10.008 -14.053 1.00 95.69 103 PHE A O 1
ATOM 828 N N . VAL A 1 104 ? 7.780 7.872 -13.360 1.00 94.69 104 VAL A N 1
ATOM 829 C CA . VAL A 1 104 ? 9.201 7.677 -13.684 1.00 94.69 104 VAL A CA 1
ATOM 830 C C . VAL A 1 104 ? 9.452 7.805 -15.190 1.00 94.69 104 VAL A C 1
ATOM 832 O O . VAL A 1 104 ? 10.317 8.576 -15.597 1.00 94.69 104 VAL A O 1
ATOM 835 N N . GLU A 1 105 ? 8.653 7.137 -16.024 1.00 94.00 105 GLU A N 1
ATOM 836 C CA . GLU A 1 105 ? 8.782 7.165 -17.492 1.00 94.00 105 GLU A CA 1
ATOM 837 C C . GLU A 1 105 ? 8.537 8.557 -18.095 1.00 94.00 105 GLU A C 1
ATOM 839 O O . GLU A 1 105 ? 9.110 8.899 -19.126 1.00 94.00 105 GLU A O 1
ATOM 844 N N . SER A 1 106 ? 7.724 9.388 -17.441 1.00 94.00 106 SER A N 1
ATOM 845 C CA . SER A 1 106 ? 7.475 10.775 -17.857 1.00 94.00 106 SER A CA 1
ATOM 846 C C . SER A 1 106 ? 8.544 11.774 -17.397 1.00 94.00 106 SER A C 1
ATOM 848 O O . SER A 1 106 ? 8.357 12.981 -17.554 1.00 94.00 106 SER A O 1
ATOM 850 N N . GLY A 1 107 ? 9.640 11.302 -16.794 1.00 92.56 107 GLY A N 1
ATOM 851 C CA . GLY A 1 107 ? 10.680 12.172 -16.248 1.00 92.56 107 GLY A CA 1
ATOM 852 C C . GLY A 1 107 ? 10.213 12.965 -15.027 1.00 92.56 107 GLY A C 1
ATOM 853 O O . GLY A 1 107 ? 10.700 14.065 -14.779 1.00 92.56 107 GLY A O 1
ATOM 854 N N . GLY A 1 108 ? 9.272 12.418 -14.250 1.00 91.31 108 GLY A N 1
ATOM 855 C CA . GLY A 1 108 ? 8.780 13.038 -13.020 1.00 91.31 108 GLY A CA 1
ATOM 856 C C . GLY A 1 108 ? 7.683 14.070 -13.244 1.00 91.31 108 GLY A C 1
ATOM 857 O O . GLY A 1 108 ? 7.489 14.944 -12.399 1.00 91.31 108 GLY A O 1
ATOM 858 N N . ASN A 1 109 ? 6.959 13.988 -14.362 1.00 90.19 109 ASN A N 1
ATOM 859 C CA . ASN A 1 109 ? 5.835 14.871 -14.636 1.00 90.19 109 ASN A CA 1
ATOM 860 C C . ASN A 1 109 ? 4.603 14.446 -13.806 1.00 90.19 109 ASN A C 1
ATOM 862 O O . ASN A 1 109 ? 4.041 13.373 -14.048 1.00 90.19 109 ASN A O 1
ATOM 866 N N . PRO A 1 110 ? 4.106 15.282 -12.873 1.00 85.75 110 PRO A N 1
ATOM 867 C CA . PRO A 1 110 ? 2.946 14.936 -12.051 1.00 85.75 110 PRO A CA 1
ATOM 868 C C . PRO A 1 110 ? 1.667 14.692 -12.866 1.00 85.75 110 PRO A C 1
ATOM 870 O O . PRO A 1 110 ? 0.828 13.889 -12.462 1.00 85.75 110 PRO A O 1
ATOM 873 N N . SER A 1 111 ? 1.530 15.339 -14.032 1.00 87.44 111 SER A N 1
ATOM 874 C CA . SER A 1 111 ? 0.350 15.214 -14.904 1.00 87.44 111 SER A CA 1
ATOM 875 C C . SER A 1 111 ? 0.242 13.867 -15.625 1.00 87.44 111 SER A C 1
ATOM 877 O O . SER A 1 111 ? -0.830 13.522 -16.116 1.00 87.44 111 SER A O 1
ATOM 879 N N . ALA A 1 112 ? 1.316 13.070 -15.650 1.00 85.88 112 ALA A N 1
ATOM 880 C CA . ALA A 1 112 ? 1.318 11.745 -16.267 1.00 85.88 112 ALA A CA 1
ATOM 881 C C . ALA A 1 112 ? 0.599 10.677 -15.424 1.00 85.88 112 ALA A C 1
ATOM 883 O O . ALA A 1 112 ? 0.494 9.523 -15.842 1.00 85.88 112 ALA A O 1
ATOM 884 N N . THR A 1 113 ? 0.124 11.026 -14.223 1.00 86.94 113 THR A N 1
ATOM 885 C CA . THR A 1 113 ? -0.427 10.061 -13.269 1.00 86.94 113 THR A CA 1
ATOM 886 C C . THR A 1 113 ? -1.736 10.529 -12.658 1.00 86.94 113 THR A C 1
ATOM 888 O O . THR A 1 113 ? -1.969 11.716 -12.462 1.00 86.94 113 THR A O 1
ATOM 891 N N . SER A 1 114 ? -2.595 9.574 -12.301 1.00 86.19 114 SER A N 1
ATOM 892 C CA . SER A 1 114 ? -3.873 9.854 -11.640 1.00 86.19 114 SER A CA 1
ATOM 893 C C . SER A 1 114 ? -3.765 9.946 -10.111 1.00 86.19 114 SER A C 1
ATOM 895 O O . SER A 1 114 ? -4.779 9.925 -9.416 1.00 86.19 114 SER A O 1
ATOM 897 N N . SER A 1 115 ? -2.555 9.928 -9.546 1.00 87.25 115 SER A N 1
ATOM 898 C CA . SER A 1 115 ? -2.328 9.926 -8.097 1.00 87.25 115 SER A CA 1
ATOM 899 C C . SER A 1 115 ? -1.262 10.937 -7.717 1.00 87.25 115 SER A C 1
ATOM 901 O O . SER A 1 115 ? -0.280 11.106 -8.427 1.00 87.25 115 SER A O 1
ATOM 903 N N . GLU A 1 116 ? -1.440 11.577 -6.567 1.00 90.38 116 GLU A N 1
ATOM 904 C CA . GLU A 1 116 ? -0.466 12.523 -6.032 1.00 90.38 116 GLU A CA 1
ATOM 905 C C . GLU A 1 116 ? 0.827 11.782 -5.652 1.00 90.38 116 GLU A C 1
ATOM 907 O O . GLU A 1 116 ? 0.805 10.822 -4.874 1.00 90.38 116 GLU A O 1
ATOM 912 N N . MET A 1 117 ? 1.961 12.210 -6.208 1.00 92.25 117 MET A N 1
ATOM 913 C CA . MET A 1 117 ? 3.272 11.662 -5.857 1.00 92.25 117 MET A CA 1
ATOM 914 C C . MET A 1 117 ? 3.779 12.313 -4.572 1.00 92.25 117 MET A C 1
ATOM 916 O O . MET A 1 117 ? 3.792 13.534 -4.444 1.00 92.25 117 MET A O 1
ATOM 920 N N . ALA A 1 118 ? 4.200 11.486 -3.619 1.00 89.69 118 ALA A N 1
ATOM 921 C CA . ALA A 1 118 ? 4.757 11.916 -2.339 1.00 89.69 118 ALA A CA 1
ATOM 922 C C . ALA A 1 118 ? 6.290 11.972 -2.343 1.00 89.69 118 ALA A C 1
ATOM 924 O O . ALA A 1 118 ? 6.880 12.624 -1.483 1.00 89.69 118 ALA A O 1
ATOM 925 N N . SER A 1 119 ? 6.935 11.270 -3.280 1.00 90.06 119 SER A N 1
ATOM 926 C CA . SER A 1 119 ? 8.392 11.131 -3.331 1.00 90.06 119 SER A CA 1
ATOM 927 C C . SER A 1 119 ? 8.950 11.583 -4.683 1.00 90.06 119 SER A C 1
ATOM 929 O O . SER A 1 119 ? 8.348 11.272 -5.718 1.00 90.06 119 SER A O 1
ATOM 931 N N . PRO A 1 120 ? 10.111 12.264 -4.705 1.00 91.50 120 PRO A N 1
ATOM 932 C CA . PRO A 1 120 ? 10.787 12.627 -5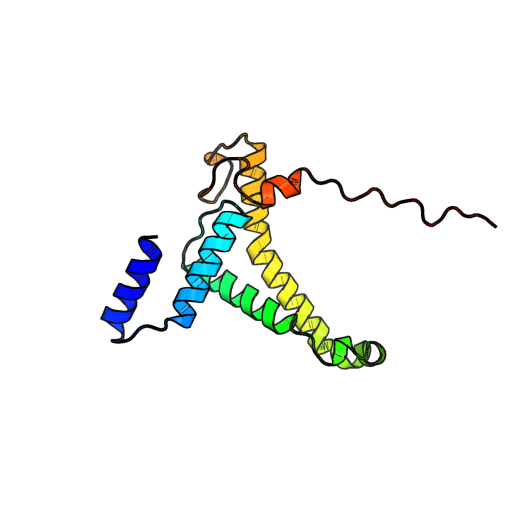.949 1.00 91.50 120 PRO A CA 1
ATOM 933 C C . PRO A 1 120 ? 11.252 11.375 -6.707 1.00 91.50 120 PRO A C 1
ATOM 935 O O . PRO A 1 120 ? 11.218 10.267 -6.167 1.00 91.50 120 PRO A O 1
ATOM 938 N N . LEU A 1 121 ? 11.658 11.534 -7.968 1.00 91.81 121 LEU A N 1
ATOM 939 C CA . LEU A 1 121 ? 12.206 10.439 -8.778 1.00 91.81 121 LEU A CA 1
ATOM 940 C C . LEU A 1 121 ? 13.378 9.744 -8.075 1.00 91.81 121 LEU A C 1
ATOM 942 O O . LEU A 1 121 ? 14.216 10.407 -7.467 1.00 91.81 121 LEU A O 1
ATOM 946 N N . GLY A 1 122 ? 13.422 8.415 -8.152 1.00 92.25 122 GLY A N 1
ATOM 947 C CA . GLY A 1 122 ? 14.478 7.589 -7.561 1.00 92.25 122 GLY A CA 1
ATOM 948 C C . GLY A 1 122 ? 14.391 7.424 -6.041 1.00 92.25 122 GLY A C 1
ATOM 949 O O . GLY A 1 122 ? 15.153 6.649 -5.473 1.00 92.25 122 GLY A O 1
ATOM 950 N N . ALA A 1 123 ? 13.477 8.124 -5.360 1.00 93.81 123 ALA A N 1
ATOM 951 C CA . ALA A 1 123 ? 13.346 8.052 -3.903 1.00 93.81 123 ALA A CA 1
ATOM 952 C C . ALA A 1 123 ? 12.365 6.974 -3.417 1.00 93.81 123 ALA A C 1
ATOM 954 O O . ALA A 1 123 ? 12.336 6.680 -2.222 1.00 93.81 123 ALA A O 1
ATOM 955 N N . ALA A 1 124 ? 11.550 6.396 -4.304 1.00 96.31 124 ALA A N 1
ATOM 956 C CA . ALA A 1 124 ? 10.677 5.284 -3.943 1.00 96.31 124 ALA A CA 1
ATOM 957 C C . ALA A 1 124 ? 11.414 3.957 -4.141 1.00 96.31 124 ALA A C 1
ATOM 959 O O . ALA A 1 124 ? 12.063 3.755 -5.164 1.00 96.31 124 ALA A O 1
ATOM 960 N N . TYR A 1 125 ? 11.265 3.015 -3.207 1.00 95.44 125 TYR A N 1
ATOM 961 C CA . TYR A 1 125 ? 11.921 1.703 -3.307 1.00 95.44 125 TYR A CA 1
ATOM 962 C C . TYR A 1 125 ? 11.615 0.986 -4.632 1.00 95.44 125 TYR A C 1
ATOM 964 O O . TYR A 1 125 ? 12.510 0.395 -5.232 1.00 95.44 125 TYR A O 1
ATOM 9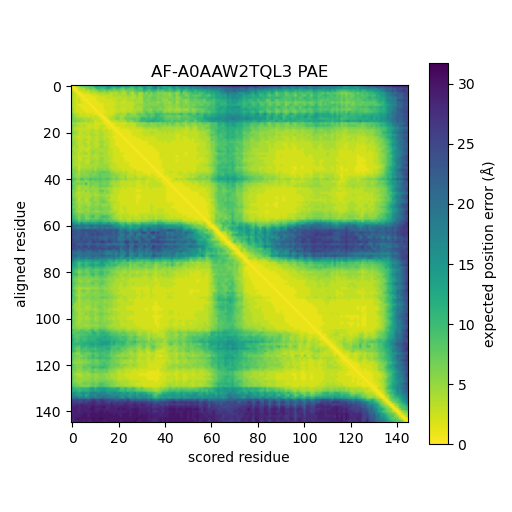72 N N . ILE A 1 126 ? 10.368 1.069 -5.114 1.00 95.75 126 ILE A N 1
ATOM 973 C CA . ILE A 1 126 ? 9.940 0.435 -6.367 1.00 95.75 126 ILE A CA 1
ATOM 974 C C . ILE A 1 126 ? 10.707 0.949 -7.593 1.00 95.75 126 ILE A C 1
ATOM 976 O O . ILE A 1 126 ? 10.826 0.205 -8.560 1.00 95.75 126 ILE A O 1
ATOM 980 N N . ASP A 1 127 ? 11.264 2.165 -7.552 1.00 95.19 127 ASP A N 1
ATOM 981 C CA . ASP A 1 127 ? 12.024 2.724 -8.673 1.00 95.19 127 ASP A CA 1
ATOM 982 C C . ASP A 1 127 ? 13.260 1.862 -8.958 1.00 95.19 127 ASP A C 1
ATOM 984 O O . ASP A 1 127 ? 13.493 1.472 -10.098 1.00 95.19 127 ASP A O 1
ATOM 988 N N . SER A 1 128 ? 13.967 1.445 -7.899 1.00 93.12 128 SER A N 1
ATOM 989 C CA . SER A 1 128 ? 15.118 0.537 -8.005 1.00 93.12 128 SER A CA 1
ATOM 990 C C . SER A 1 128 ? 14.754 -0.834 -8.577 1.00 93.12 128 SER A C 1
ATOM 992 O O . SER A 1 128 ? 15.600 -1.508 -9.153 1.00 93.12 128 SER A O 1
ATOM 994 N N . LEU A 1 129 ? 13.490 -1.254 -8.440 1.00 93.31 129 LEU A N 1
ATOM 995 C CA . LEU A 1 129 ? 13.017 -2.541 -8.942 1.00 93.31 129 LEU A CA 1
ATOM 996 C C . LEU A 1 129 ? 12.672 -2.503 -10.432 1.00 93.31 129 LEU A C 1
ATOM 998 O O . LEU A 1 129 ? 12.615 -3.562 -11.053 1.00 93.31 129 LEU A O 1
ATOM 1002 N N . PHE A 1 130 ? 12.432 -1.324 -11.015 1.00 91.81 130 PHE A N 1
ATOM 1003 C CA . PHE A 1 130 ? 12.147 -1.211 -12.448 1.00 91.81 130 PHE A CA 1
ATOM 1004 C C . PHE A 1 130 ? 13.382 -1.449 -13.320 1.00 91.81 130 PHE A C 1
ATOM 1006 O O . PHE A 1 130 ? 13.233 -1.855 -14.469 1.00 91.81 130 PHE A O 1
ATOM 1013 N N . GLU A 1 131 ? 14.574 -1.240 -12.764 1.00 84.50 131 GLU A N 1
ATOM 1014 C CA . GLU A 1 131 ? 15.858 -1.423 -13.447 1.00 84.50 131 GLU A CA 1
ATOM 1015 C C . GLU A 1 131 ? 16.424 -2.846 -13.286 1.00 84.50 131 GLU A C 1
ATOM 1017 O O . GLU A 1 131 ? 17.416 -3.198 -13.922 1.00 84.50 131 GLU A O 1
ATOM 1022 N N . LEU A 1 132 ? 15.806 -3.686 -12.446 1.00 87.94 132 LEU A N 1
ATOM 1023 C CA . LEU A 1 132 ? 16.276 -5.049 -12.212 1.00 87.94 132 LEU A CA 1
ATOM 1024 C C . LEU A 1 132 ? 15.834 -5.992 -13.331 1.00 87.94 132 LEU A C 1
ATOM 1026 O O . LEU A 1 132 ? 14.645 -6.262 -13.516 1.00 87.94 132 LEU A O 1
ATOM 1030 N N . GLU A 1 133 ? 16.810 -6.595 -14.004 1.00 81.56 133 GLU A N 1
ATOM 1031 C CA . GLU A 1 133 ? 16.571 -7.756 -14.852 1.00 81.56 133 GLU A CA 1
ATOM 1032 C C . GLU A 1 133 ? 16.606 -9.045 -14.016 1.00 81.56 133 GLU A C 1
ATOM 1034 O O . GLU A 1 133 ? 17.494 -9.229 -13.174 1.00 81.56 133 GLU A O 1
ATOM 1039 N N . PRO A 1 134 ? 15.659 -9.979 -14.218 1.00 77.88 134 PRO A N 1
ATOM 1040 C CA . PRO A 1 134 ? 15.753 -11.286 -13.591 1.00 77.88 134 PRO A CA 1
ATOM 1041 C C . PRO A 1 134 ? 17.028 -11.984 -14.081 1.00 77.88 134 PRO A C 1
ATOM 1043 O O . PRO A 1 134 ? 17.329 -11.907 -15.276 1.00 77.88 134 PRO A O 1
ATOM 1046 N N . PRO A 1 135 ? 17.760 -12.709 -13.210 1.00 78.19 135 PRO A N 1
ATOM 1047 C CA . PRO A 1 135 ? 18.928 -13.460 -13.644 1.00 78.19 135 PRO A CA 1
ATOM 1048 C C . PRO A 1 135 ? 18.505 -14.371 -14.794 1.00 78.19 135 PRO A C 1
ATOM 1050 O O . PRO A 1 135 ? 17.591 -15.192 -14.637 1.00 78.19 135 PRO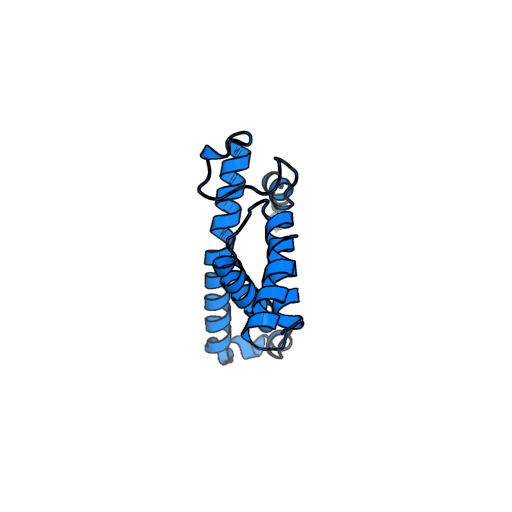 A O 1
ATOM 1053 N N . ALA A 1 136 ? 19.126 -14.176 -15.964 1.00 66.75 136 ALA A N 1
ATOM 1054 C CA . ALA A 1 136 ? 18.869 -14.991 -17.141 1.00 66.75 136 ALA A CA 1
ATOM 1055 C C . ALA A 1 136 ? 18.913 -16.450 -16.699 1.00 66.75 136 ALA A C 1
ATOM 1057 O O . ALA A 1 136 ? 19.880 -16.854 -16.051 1.00 66.75 136 ALA A O 1
ATOM 1058 N N . LYS A 1 137 ? 17.842 -17.210 -16.974 1.00 59.97 137 LYS A N 1
ATOM 1059 C CA . LYS A 1 137 ? 17.736 -18.626 -16.602 1.00 59.97 137 LYS A CA 1
ATOM 1060 C C . LYS A 1 137 ? 19.025 -19.318 -17.030 1.00 59.97 137 LYS A C 1
ATOM 1062 O O . LYS A 1 137 ? 19.198 -19.619 -18.210 1.00 59.97 137 LYS A O 1
ATOM 1067 N N . ALA A 1 138 ? 19.936 -19.542 -16.084 1.00 51.34 138 ALA A N 1
ATOM 1068 C CA . ALA A 1 138 ? 21.132 -20.314 -16.337 1.00 51.34 138 ALA A CA 1
ATOM 1069 C C . ALA A 1 138 ? 20.644 -21.649 -16.900 1.00 51.34 138 ALA A C 1
ATOM 1071 O O . ALA A 1 138 ? 19.764 -22.284 -16.320 1.00 51.34 138 ALA A O 1
ATOM 1072 N N . ASN A 1 139 ? 21.145 -22.010 -18.079 1.00 54.97 139 ASN A N 1
ATOM 1073 C CA . ASN A 1 139 ? 20.760 -23.183 -18.855 1.00 54.97 139 ASN A CA 1
ATOM 1074 C C . ASN A 1 139 ? 20.939 -24.491 -18.054 1.00 54.97 139 ASN A C 1
ATOM 1076 O O . ASN A 1 139 ? 21.883 -25.238 -18.284 1.00 54.97 139 ASN A O 1
ATOM 1080 N N . TRP A 1 140 ? 20.027 -24.824 -17.142 1.00 48.28 140 TRP A N 1
ATOM 1081 C CA . TRP A 1 140 ? 20.039 -26.076 -16.374 1.00 48.28 140 TRP A CA 1
ATOM 1082 C C . TRP A 1 140 ? 19.366 -27.231 -17.138 1.00 48.28 140 TRP A C 1
ATOM 1084 O O . TRP A 1 140 ? 18.730 -28.100 -16.557 1.00 48.28 140 TRP A O 1
ATOM 1094 N N . GLY A 1 141 ? 19.507 -27.255 -18.467 1.00 52.06 141 GLY A N 1
ATOM 1095 C CA . GLY A 1 141 ? 18.840 -28.242 -19.325 1.00 52.06 141 GLY A CA 1
ATOM 1096 C C . GLY A 1 141 ? 19.576 -28.625 -20.608 1.00 52.06 141 GLY A C 1
ATOM 1097 O O . GLY A 1 141 ? 18.967 -29.207 -21.499 1.00 52.06 141 GLY A O 1
ATOM 1098 N N . LYS A 1 142 ? 20.872 -28.315 -20.741 1.00 43.78 142 LYS A N 1
ATOM 1099 C CA . LYS A 1 142 ? 21.710 -28.823 -21.844 1.00 43.78 142 LYS A CA 1
ATOM 1100 C C . LYS A 1 142 ? 22.927 -29.586 -21.315 1.00 43.78 142 LYS A C 1
ATOM 1102 O O . LYS A 1 142 ? 24.055 -29.303 -21.693 1.00 43.78 142 LYS A O 1
ATOM 1107 N N . LYS A 1 143 ? 22.698 -30.585 -20.463 1.00 42.66 143 LYS A N 1
ATOM 1108 C CA . LYS A 1 143 ? 23.531 -31.793 -20.495 1.00 42.66 143 LYS A CA 1
ATOM 1109 C C . LYS A 1 143 ? 22.734 -32.829 -21.277 1.00 42.66 143 LYS A C 1
ATOM 1111 O O . LYS A 1 143 ? 21.807 -33.434 -20.750 1.00 42.66 143 LYS A O 1
ATOM 1116 N N . LYS A 1 144 ? 23.013 -32.883 -22.582 1.00 42.56 144 LYS A N 1
ATOM 1117 C CA . LYS A 1 144 ? 22.622 -34.008 -23.430 1.00 42.56 144 LYS A CA 1
ATOM 1118 C C . LYS A 1 144 ? 23.402 -35.241 -22.958 1.00 42.56 144 LYS A C 1
ATOM 1120 O O . LYS A 1 144 ? 24.540 -35.089 -22.518 1.00 42.56 144 LYS A O 1
ATOM 1125 N N . TRP A 1 145 ? 22.709 -36.372 -23.027 1.00 41.59 145 TRP A N 1
ATOM 1126 C CA . TRP A 1 145 ? 23.178 -37.752 -22.929 1.00 41.59 145 TRP A CA 1
ATOM 1127 C C . TRP A 1 145 ? 24.555 -37.983 -23.546 1.00 41.59 145 TRP A C 1
ATOM 1129 O O . TRP A 1 145 ? 24.809 -37.384 -24.617 1.00 41.59 145 TRP A O 1
#

Solvent-accessible surface area (backbone atoms only — not comparable to full-atom values): 8522 Å² total; per-residue (Å²): 112,66,72,63,56,50,51,50,52,54,39,29,75,72,69,74,50,68,67,60,70,62,52,49,50,52,52,50,46,53,50,49,43,28,47,39,40,13,38,54,72,58,68,73,56,43,53,55,47,43,53,44,52,51,50,48,54,66,66,67,47,89,50,76,61,83,80,37,71,87,52,53,82,80,40,52,68,58,54,49,51,51,51,54,50,52,47,55,44,44,71,62,48,49,59,47,53,53,36,39,48,38,20,56,76,56,75,59,36,70,86,62,30,98,56,55,70,67,42,63,81,80,62,15,56,52,52,68,56,73,76,58,75,76,80,72,78,71,79,89,77,75,80,75,133

Sequence (145 aa):
MENHMKRLQDEASRVGYVEVMSNCRLTICSILICLCFGVKVSEDRIKVIESVLKDVMLATTPKLPDFLPVLTPLFRRQVKAAKELRRKQLDCLVPLIRNRKAFVESGGNPSATSSEMASPLGAAYIDSLFELEPPAKANWGKKKW

Secondary structure (DSSP, 8-state):
-HHHHHHHHHHHHHHSS--HHHHHHHHHHHHHHHHHH-B---HHHHHHHHHHHHHHHHHHS--GGGG-GGGGGGGHHHHHHHHHHHHHHHHHHHHHHHHHHHHHHTTS-GGG-SS-B-S-TT-SHHHHHHSPPPPP---TT----

Organism: NCBI:txid2727402

pLDDT: mean 83.67, std 14.13, range [41.59, 96.31]

Radius of gyration: 20.38 Å; Cα contacts (8 Å, |Δi|>4): 106; chains: 1; bounding box: 39×54×48 Å

Foldseek 3Di:
DVVLVVVQVVCCVPPVHGPVVLSVLLVVLQVLLCQALQFHDDSVLSNQLSVLVVVLVVLPPDDPCVVPVVCVVVCVVSVVVNVVSVVSNCVSCVLSNVQSVQCQVVVNDCVSHPTHGNDGQPRHNVNVVVPDDDDDPDCPDPPDD